Protein 3CG4 (pdb70)

B-factor: mean 23.16, std 12.3, range [7.65, 80.67]

Secondary structure (DSSP, 8-state):
---B--B-S-HHHHHHHHHHHHHTT-B---BSSHHHHHHHHHT---EEE-B-----HHHHHHHHHHTT--TTEEE--B-TTPPPP---GGGGB----BSS--HHHHHHHHHH--HHHH-

InterPro domains:
  IPR001789 Signal transduction response regulator, receiver domain [PF00072] (8-118)
  IPR001789 Signal transduction response regulator, receiver domain [PS50110] (7-123)
  IPR001789 Signal transduction response regulator, receiver domain [SM00448] (6-119)
  IPR011006 CheY-like superfamily [SSF52172] (6-126)
  IPR050595 Bacterial response regulator [PTHR44591] (1-120)

Sequence (119 aa):
HKGDVIVDDDAHVRIAVKTILSSSDAGFHIISADSGGQCIDLLKKGFSGVVLLDIPGDGWDTIRAILDNSLEQQGIAIVLTAKNNAPDAKIGLQEYVVDYIITKPFDDNEDLIEKTTTFFGFVRNQ

Nearest PDB structures (foldseek):
  3cg4-assembly1_A  TM=1.008E+00  e=4.807E-22  Methanospirillum hungatei JF-1
  5m7p-assembly1_B  TM=7.879E-01  e=2.185E-07  Brucella abortus str. 2308 A
  1nxt-assembly1_A-2  TM=7.615E-01  e=1.686E-07  Streptococcus pneumoniae TIGR4
  1nxs-assembly1_A-2  TM=7.458E-01  e=2.048E-07  Streptococcus pneumoniae TIGR4
  1nxp-assembly1_A  TM=7.745E-01  e=1.526E-06  Streptococcus pneumoniae TIGR4

Foldseek 3Di:
DLEEEEEALDPVVQVVLCVLVVVVPYHYDYHNHLVRVLVVLVVPGAAEYEAQAVVGRLVSLVVCVVVVRLPRYAYEEAEPPHDDRPPDSCVRHPYYHYPPDDSVVSSVVRSVVVVSVVD

Radius of gyration: 13.18 Å; Cα contacts (8 Å, |Δi|>4): 180; chains: 1; bounding box: 32×33×30 Å

CATH classification: 3.40.50.2300

Solvent-accessible surface area: 6770 Å² total

Organism: Methanospirillum hungatei JF-1 (strain ATCC 27890 / DSM 864 / NBRC 100397 / JF-1) (NCBI:txid323259)

Structure (mmCIF, N/CA/C/O backbone):
data_3CG4
#
_entry.id   3CG4
#
_cell.length_a   69.454
_cell.length_b   69.454
_cell.length_c   49.140
_cell.angle_alpha   90.00
_cell.angle_beta   90.00
_cell.angle_gamma   120.00
#
_symmetry.space_group_name_H-M   'P 65'
#
loop_
_entity.id
_entity.type
_entity.pdbx_description
1 polymer 'Response regulator receiver domain protein (CheY-like)'
2 n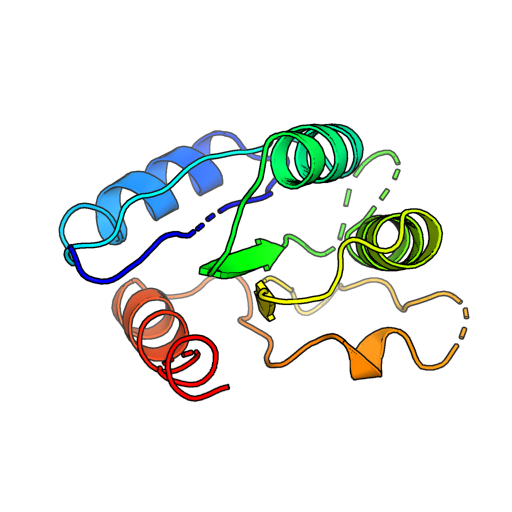on-polymer 'MAGNESIUM ION'
3 non-polymer GLYCEROL
4 water water
#
loop_
_atom_site.group_PDB
_atom_site.id
_atom_site.type_symbol
_atom_site.label_atom_id
_atom_site.label_alt_id
_atom_site.label_comp_id
_atom_site.label_asym_id
_atom_site.label_entity_id
_atom_site.label_seq_id
_atom_site.pdbx_PDB_ins_code
_atom_site.Cartn_x
_atom_site.Cartn_y
_atom_site.Cartn_z
_atom_site.occupancy
_atom_site.B_iso_or_equiv
_atom_site.auth_seq_id
_atom_site.auth_comp_id
_atom_site.auth_asym_id
_atom_site.auth_atom_id
_atom_site.pdbx_PDB_model_num
ATOM 1 N N . HIS A 1 6 ? 35.249 51.629 -0.359 1.00 36.41 4 HIS A N 1
ATOM 2 C CA . HIS A 1 6 ? 34.142 50.767 -0.871 1.00 34.67 4 HIS A CA 1
ATOM 3 C C . HIS A 1 6 ? 33.099 50.452 0.205 1.00 35.08 4 HIS A C 1
ATOM 4 O O . HIS A 1 6 ? 33.382 50.538 1.403 1.00 34.41 4 HIS A O 1
ATOM 11 N N . LYS A 1 7 ? 31.899 50.068 -0.235 1.00 32.29 5 LYS A N 1
ATOM 12 C CA . LYS A 1 7 ? 30.761 49.850 0.669 1.00 30.95 5 LYS A CA 1
ATOM 13 C C . LYS A 1 7 ? 30.781 48.528 1.444 1.00 28.47 5 LYS A C 1
ATOM 14 O O . LYS A 1 7 ? 29.878 48.273 2.237 1.00 30.49 5 LYS A O 1
ATOM 20 N N . GLY A 1 8 ? 31.816 47.710 1.236 1.00 23.55 6 GLY A N 1
ATOM 21 C CA . GLY A 1 8 ? 31.974 46.441 1.951 1.00 19.95 6 GLY A CA 1
ATOM 22 C C . GLY A 1 8 ? 32.097 45.226 1.051 1.00 20.39 6 GLY A C 1
ATOM 23 O O . GLY A 1 8 ? 31.844 45.318 -0.160 1.00 22.35 6 GLY A O 1
ATOM 24 N N . ASP A 1 9 ? 32.483 44.097 1.657 1.00 18.40 7 ASP A N 1
ATOM 25 C CA . ASP A 1 9 ? 32.721 42.832 0.954 1.00 18.14 7 ASP A CA 1
ATOM 26 C C . ASP A 1 9 ? 31.485 41.941 0.921 1.00 16.57 7 ASP A C 1
ATOM 27 O O . ASP A 1 9 ? 30.816 41.729 1.942 1.00 17.06 7 ASP A O 1
ATOM 32 N N . VAL A 1 10 ? 31.192 41.427 -0.271 1.00 14.19 8 VAL A N 1
ATOM 33 C CA . VAL A 1 10 ? 30.064 40.531 -0.512 1.00 16.37 8 VAL A CA 1
ATOM 34 C C . VAL A 1 10 ? 30.556 39.259 -1.190 1.00 16.96 8 VAL A C 1
ATOM 35 O O . VAL A 1 10 ? 31.465 39.296 -2.026 1.00 16.48 8 VAL A O 1
ATOM 47 N N . ILE A 1 12 ? 28.960 36.108 -3.399 1.00 9.65 10 ILE A N 1
ATOM 48 C CA . ILE A 1 12 ? 27.825 35.473 -4.059 1.00 9.72 10 ILE A CA 1
ATOM 49 C C . ILE A 1 12 ? 28.139 34.002 -4.279 1.00 12.97 10 ILE A C 1
ATOM 50 O O . ILE A 1 12 ? 29.117 33.655 -4.965 1.00 13.51 10 ILE A O 1
ATOM 55 N N . VAL A 1 13 ? 27.339 33.145 -3.650 1.00 9.08 11 VAL A N 1
ATOM 56 C CA . VAL A 1 13 ? 27.470 31.707 -3.747 1.00 10.30 11 VAL A CA 1
ATOM 57 C C . VAL A 1 13 ? 26.264 31.212 -4.503 1.00 12.09 11 VAL A C 1
ATOM 58 O O . VAL A 1 13 ? 25.160 31.199 -3.962 1.00 9.85 11 VAL A O 1
ATOM 62 N N . ASP A 1 14 ? 26.471 30.809 -5.754 1.00 10.18 12 ASP A N 1
ATOM 63 C CA . ASP A 1 14 ? 25.349 30.350 -6.559 1.00 10.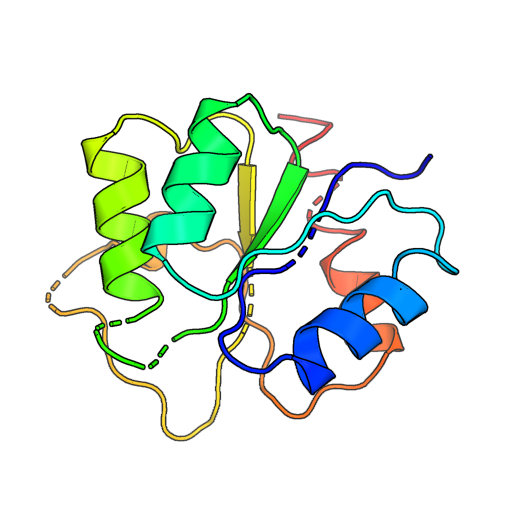15 12 ASP A CA 1
ATOM 64 C C . ASP A 1 14 ? 25.916 29.419 -7.611 1.00 10.22 12 ASP A C 1
ATOM 65 O O . ASP A 1 14 ? 26.952 29.742 -8.164 1.00 15.61 12 ASP A O 1
ATOM 70 N N . ASP A 1 15 ? 25.231 28.308 -7.871 1.00 12.62 13 ASP A N 1
ATOM 71 C CA . ASP A 1 15 ? 25.748 27.335 -8.862 1.00 10.85 13 ASP A CA 1
ATOM 72 C C . ASP A 1 15 ? 25.636 27.871 -10.297 1.00 18.23 13 ASP A C 1
ATOM 73 O O . ASP A 1 15 ? 26.300 27.375 -11.216 1.00 19.41 13 ASP A O 1
ATOM 78 N N . ASP A 1 16 ? 24.800 28.888 -10.481 1.00 14.36 14 ASP A N 1
ATOM 79 C CA . ASP A 1 16 ? 24.574 29.480 -11.815 1.00 16.35 14 ASP A CA 1
ATOM 80 C C . ASP A 1 16 ? 25.497 30.653 -12.145 1.00 12.78 14 ASP A C 1
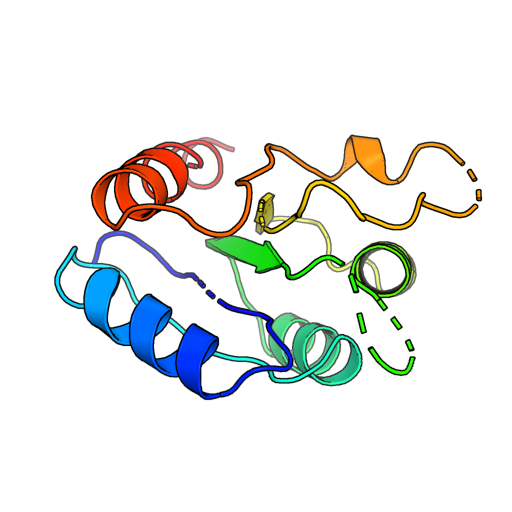ATOM 81 O O . ASP A 1 16 ? 25.430 31.734 -11.544 1.00 14.00 14 ASP A O 1
ATOM 86 N N . ALA A 1 17 ? 26.357 30.456 -13.143 1.00 15.94 15 ALA A N 1
ATOM 87 C CA . ALA A 1 17 ? 27.277 31.499 -13.571 1.00 14.78 15 ALA A CA 1
ATOM 88 C C . ALA A 1 17 ? 26.597 32.812 -13.945 1.00 14.23 15 ALA A C 1
ATOM 89 O O . ALA A 1 17 ? 27.115 33.875 -13.654 1.00 17.43 15 ALA A O 1
ATOM 91 N N . HIS A 1 18 ? 25.430 32.726 -14.586 1.00 18.59 16 HIS A N 1
ATOM 92 C CA . HIS A 1 18 ? 24.720 33.924 -15.003 1.00 19.68 16 HIS A CA 1
ATOM 93 C C . HIS A 1 18 ? 24.187 34.732 -13.816 1.00 14.14 16 HIS A C 1
ATOM 94 O O . HIS A 1 18 ? 24.148 35.952 -13.873 1.00 20.68 16 HIS A O 1
ATOM 101 N N . VAL A 1 19 ? 23.812 34.047 -12.739 1.00 16.70 17 VAL A N 1
ATOM 102 C CA . VAL A 1 19 ? 23.474 34.724 -11.488 1.00 15.23 17 VAL A CA 1
ATOM 103 C C . VAL A 1 19 ? 24.711 35.397 -10.884 1.00 14.23 17 VAL A C 1
ATOM 104 O O . VAL A 1 19 ? 24.665 36.560 -10.505 1.00 16.18 17 VAL A O 1
ATOM 108 N N . ARG A 1 20 ? 25.827 34.673 -10.798 1.00 13.43 18 ARG A N 1
ATOM 109 C CA . ARG A 1 20 ? 27.013 35.242 -10.174 1.00 15.06 18 ARG A CA 1
ATOM 110 C C . ARG A 1 20 ? 27.480 36.503 -10.894 1.00 11.31 18 ARG A C 1
ATOM 111 O O . ARG A 1 20 ? 27.798 37.509 -10.271 1.00 15.02 18 ARG A O 1
ATOM 119 N N . ILE A 1 21 ? 27.491 36.442 -12.231 1.00 16.88 19 ILE A N 1
ATOM 120 C CA . ILE A 1 21 ? 27.924 37.556 -13.059 1.00 16.69 19 ILE A CA 1
ATOM 121 C C . ILE A 1 21 ? 27.023 38.775 -12.845 1.00 13.75 19 ILE A C 1
ATOM 122 O O . ILE A 1 21 ? 27.515 39.880 -12.622 1.00 16.80 19 ILE A O 1
ATOM 127 N N . ALA A 1 22 ? 25.712 38.527 -12.877 1.00 16.74 20 ALA A N 1
ATOM 128 C CA . ALA A 1 22 ? 24.713 39.584 -12.725 1.00 16.47 20 ALA A CA 1
ATOM 129 C C . ALA A 1 22 ? 24.838 40.256 -11.353 1.00 16.20 20 ALA A C 1
ATOM 130 O O . ALA A 1 22 ? 24.868 41.485 -11.253 1.00 18.26 20 ALA A O 1
ATOM 132 N N . VAL A 1 23 ? 24.940 39.442 -10.306 1.00 16.57 21 VAL A N 1
ATOM 133 C CA . VAL A 1 23 ? 25.071 39.967 -8.941 1.00 15.56 21 VAL A CA 1
ATOM 134 C C . VAL A 1 23 ? 26.353 40.793 -8.788 1.00 18.57 21 VAL A C 1
ATOM 135 O O . VAL A 1 23 ? 26.341 41.887 -8.215 1.00 16.15 21 VAL A O 1
ATOM 139 N N . LYS A 1 24 ? 27.454 40.275 -9.331 1.00 15.83 22 LYS A N 1
ATOM 140 C CA . LYS A 1 24 ? 28.715 41.007 -9.338 1.00 17.33 22 LYS A CA 1
ATOM 141 C C . LYS A 1 24 ? 28.574 42.363 -10.015 1.00 19.32 22 LYS A C 1
ATOM 142 O O . LYS A 1 24 ? 28.971 43.373 -9.449 1.00 18.17 22 LYS A O 1
ATOM 148 N N . THR A 1 25 ? 27.980 42.381 -11.204 1.00 17.97 23 THR A N 1
ATOM 149 C CA . THR A 1 25 ? 27.770 43.614 -11.966 1.00 18.96 23 THR A CA 1
ATOM 150 C C . THR A 1 25 ? 26.977 44.647 -11.165 1.00 20.35 23 THR A C 1
ATOM 151 O O . THR A 1 25 ? 27.463 45.753 -10.928 1.00 22.22 23 THR A O 1
ATOM 155 N N . ILE A 1 26 ? 25.785 44.251 -10.713 1.00 18.23 24 ILE A N 1
ATOM 156 C CA . ILE A 1 26 ? 24.887 45.152 -9.977 1.00 21.54 24 ILE A CA 1
ATOM 157 C C . ILE A 1 26 ? 25.541 45.692 -8.698 1.00 20.61 24 ILE A C 1
ATOM 158 O O . ILE A 1 26 ? 25.526 46.908 -8.448 1.00 23.38 24 ILE A O 1
ATOM 163 N N . LEU A 1 27 ? 26.143 44.807 -7.903 1.00 15.50 25 LEU A N 1
ATOM 164 C CA . LEU A 1 27 ? 26.753 45.249 -6.652 1.00 16.77 25 LEU A CA 1
ATOM 165 C C . LEU A 1 27 ? 28.073 46.013 -6.775 1.00 19.40 25 LEU A C 1
ATOM 166 O O . LEU A 1 27 ? 28.393 46.817 -5.895 1.00 21.37 25 LEU A O 1
ATOM 171 N N A SER A 1 28 ? 28.825 45.776 -7.853 0.70 23.59 26 SER A N 1
ATOM 172 N N C SER A 1 28 ? 28.823 45.777 -7.857 0.30 21.66 26 SER A N 1
ATOM 173 C CA A SER A 1 28 ? 30.064 46.526 -8.083 0.35 22.81 26 SER A CA 1
ATOM 174 C CA B SER A 1 28 ? 32.988 45.579 -8.872 0.35 23.04 26 SER A CA 1
ATOM 175 C CA C SER A 1 28 ? 30.064 46.522 -8.123 0.30 21.56 26 SER A CA 1
ATOM 176 C C A SER A 1 28 ? 29.752 47.961 -8.473 0.70 23.36 26 SER A C 1
ATOM 177 C C C SER A 1 28 ? 29.757 47.961 -8.485 0.30 22.94 26 SER A C 1
ATOM 178 O O A SER A 1 28 ? 30.426 48.881 -8.013 0.70 28.37 26 SER A O 1
ATOM 179 O O C SER A 1 28 ? 30.447 48.879 -8.038 0.30 25.52 26 SER A O 1
ATOM 186 N N . ASP A 1 29 ? 28.715 48.139 -9.296 1.00 24.12 27 ASP A N 1
ATOM 187 C CA . ASP A 1 29 ? 28.201 49.462 -9.669 1.00 27.60 27 ASP A CA 1
ATOM 188 C C . ASP A 1 29 ? 27.669 50.218 -8.455 1.00 31.68 27 ASP A C 1
ATOM 189 O O . ASP A 1 29 ? 27.790 51.442 -8.374 1.00 33.16 27 ASP A O 1
ATOM 194 N N . ALA A 1 30 ? 27.113 49.471 -7.503 1.00 24.33 28 ALA A N 1
ATOM 195 C CA . ALA A 1 30 ? 26.595 50.040 -6.264 1.00 26.10 28 ALA A CA 1
ATOM 196 C C . ALA A 1 30 ? 27.681 50.370 -5.227 1.00 26.83 28 ALA A C 1
ATOM 197 O O . ALA A 1 30 ? 27.385 50.998 -4.218 1.00 29.77 28 ALA A O 1
ATOM 199 N N . GLY A 1 31 ? 28.923 49.937 -5.463 1.00 26.26 29 GLY A N 1
ATOM 200 C CA . GLY A 1 31 ? 30.051 50.273 -4.580 1.00 24.88 29 GLY A CA 1
ATOM 201 C C . GLY A 1 31 ? 30.696 49.176 -3.736 1.00 26.62 29 GLY A C 1
ATOM 202 O O . GLY A 1 31 ? 31.616 49.451 -2.966 1.00 29.49 29 GLY A O 1
ATOM 203 N N . PHE A 1 32 ? 30.235 47.936 -3.876 1.00 21.42 30 PHE A N 1
ATOM 204 C CA . PHE A 1 32 ? 30.748 46.827 -3.071 1.00 23.55 30 PHE A CA 1
ATOM 205 C C . PHE A 1 32 ? 31.905 46.105 -3.759 1.00 19.48 30 PHE A C 1
ATOM 206 O O . PHE A 1 32 ? 32.093 46.246 -4.963 1.00 26.19 30 PHE A O 1
ATOM 214 N N . HIS A 1 33 ? 32.674 45.341 -2.983 1.00 20.81 31 HIS A N 1
ATOM 215 C CA . HIS A 1 33 ? 33.626 44.371 -3.527 1.00 20.16 31 HIS A CA 1
ATOM 216 C C . HIS A 1 33 ? 33.008 42.992 -3.441 1.00 20.78 31 HIS A C 1
ATOM 217 O O . HIS A 1 33 ? 32.566 42.559 -2.373 1.00 19.24 31 HIS A O 1
ATOM 224 N N . ILE A 1 34 ? 32.991 42.287 -4.558 1.00 15.89 32 ILE A N 1
ATOM 225 C CA . ILE A 1 34 ? 32.279 41.012 -4.608 1.00 17.18 32 ILE A CA 1
ATOM 226 C C . ILE A 1 34 ? 33.222 39.908 -5.034 1.00 19.73 32 ILE A C 1
ATOM 227 O O . ILE A 1 34 ? 34.013 40.084 -5.969 1.00 21.09 32 ILE A O 1
ATOM 232 N N . ILE A 1 35 ? 33.160 38.799 -4.310 1.00 17.29 33 ILE A N 1
ATOM 233 C CA . ILE A 1 35 ? 33.823 37.576 -4.694 1.00 17.05 33 ILE A CA 1
ATOM 234 C C . ILE A 1 35 ? 32.758 36.496 -4.939 1.00 20.08 33 ILE A C 1
ATOM 235 O O . ILE A 1 35 ? 31.607 36.613 -4.479 1.00 17.40 33 ILE A O 1
ATOM 240 N N . SER A 1 36 ? 33.119 35.464 -5.683 1.00 15.52 34 SER A N 1
ATOM 241 C CA . SER A 1 36 ? 32.128 34.498 -6.130 1.00 11.49 34 SER A CA 1
ATOM 242 C C . SER A 1 36 ? 32.538 33.064 -5.898 1.00 18.56 34 SER A C 1
ATOM 243 O O . SER A 1 36 ? 33.732 32.723 -5.990 1.00 17.48 34 SER A O 1
ATOM 246 N N . ALA A 1 37 ? 31.539 32.235 -5.606 1.00 11.63 35 ALA A N 1
ATOM 247 C CA . ALA A 1 37 ? 31.718 30.809 -5.385 1.00 14.46 35 ALA A CA 1
ATOM 248 C C . ALA A 1 37 ? 30.626 30.022 -6.103 1.00 15.96 35 ALA A C 1
ATOM 249 O O . ALA A 1 37 ? 29.462 30.424 -6.087 1.00 15.11 35 ALA A O 1
ATOM 251 N N . ASP A 1 38 ? 30.991 28.914 -6.751 1.00 10.75 36 ASP A N 1
ATOM 252 C CA . ASP A 1 38 ? 30.049 28.152 -7.546 1.00 12.57 36 ASP A CA 1
ATOM 253 C C . ASP A 1 38 ? 29.398 26.982 -6.832 1.00 12.28 36 ASP A C 1
ATOM 254 O O . ASP A 1 38 ? 28.643 26.213 -7.438 1.00 14.16 36 ASP A O 1
ATOM 259 N N . SER A 1 39 ? 29.678 26.842 -5.530 1.00 12.61 37 SER A N 1
ATOM 260 C CA . SER A 1 39 ? 29.232 25.702 -4.770 1.00 11.53 37 SER A CA 1
ATOM 261 C C . SER A 1 39 ? 29.455 25.949 -3.289 1.00 10.31 37 SER A C 1
ATOM 262 O O . SER A 1 39 ? 30.161 26.884 -2.914 1.00 13.28 37 SER A O 1
ATOM 265 N N . GLY A 1 40 ? 28.864 25.074 -2.477 1.00 13.32 38 GLY A N 1
ATOM 266 C CA . GLY A 1 40 ? 29.001 25.159 -1.034 1.00 15.24 38 GLY A CA 1
ATOM 267 C C . GLY A 1 40 ? 30.442 24.894 -0.650 1.00 18.41 38 GLY A C 1
ATOM 268 O O . GLY A 1 40 ? 30.995 25.584 0.208 1.00 17.67 38 GLY A O 1
ATOM 269 N N . GLY A 1 41 ? 31.053 23.928 -1.337 1.00 17.73 39 GLY A N 1
ATOM 270 C CA . GLY A 1 41 ? 32.462 23.595 -1.123 1.00 18.80 39 GLY A CA 1
ATOM 271 C C . GLY A 1 41 ? 33.338 24.804 -1.379 1.00 17.04 39 GLY A C 1
ATOM 272 O O . GLY A 1 41 ? 34.230 25.123 -0.579 1.00 19.68 39 GLY A O 1
ATOM 273 N N . GLN A 1 42 ? 33.078 25.510 -2.484 1.00 16.17 40 GLN A N 1
ATOM 274 C CA . GLN A 1 42 ? 33.839 26.712 -2.779 1.00 15.49 40 GLN A CA 1
ATOM 275 C C . GLN A 1 42 ? 33.591 27.860 -1.790 1.00 16.45 40 GLN A C 1
ATOM 276 O O . GLN A 1 42 ? 34.499 28.609 -1.466 1.00 15.62 40 GLN A O 1
ATOM 282 N N . CYS A 1 43 ? 32.364 27.982 -1.282 1.00 12.83 41 CYS A N 1
ATOM 283 C CA . CYS A 1 43 ? 32.073 28.952 -0.244 1.00 14.35 41 CYS A CA 1
ATOM 284 C C . CYS A 1 43 ? 32.985 28.720 0.979 1.00 12.53 41 CYS A C 1
ATOM 285 O O . CYS A 1 43 ? 33.581 29.655 1.481 1.00 14.78 41 C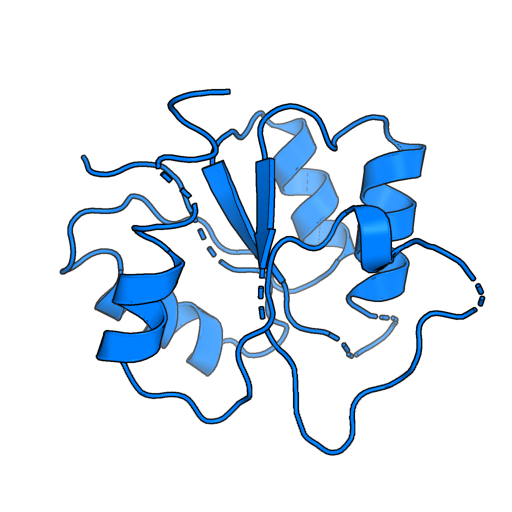YS A O 1
ATOM 288 N N . ILE A 1 44 ? 33.081 27.465 1.411 1.00 14.14 42 ILE A N 1
ATOM 289 C CA . ILE A 1 44 ? 33.916 27.096 2.580 1.00 14.74 42 ILE A CA 1
ATOM 290 C C . ILE A 1 44 ? 35.377 27.468 2.277 1.00 15.10 42 ILE A C 1
ATOM 291 O O . ILE A 1 44 ? 36.020 28.176 3.072 1.00 17.92 42 ILE A O 1
ATOM 296 N N . ASP A 1 45 ? 35.849 27.073 1.092 1.00 17.86 43 ASP A N 1
ATOM 297 C CA . ASP A 1 45 ? 37.199 27.440 0.627 1.00 19.27 43 ASP A CA 1
ATOM 298 C C . ASP A 1 45 ? 37.447 28.943 0.717 1.00 17.72 43 ASP A C 1
ATOM 299 O O . ASP A 1 45 ? 38.489 29.387 1.185 1.00 20.81 43 ASP A O 1
ATOM 304 N N . LEU A 1 46 ? 36.477 29.740 0.266 1.00 14.95 44 LEU A N 1
ATOM 305 C CA . LEU A 1 46 ? 36.625 31.159 0.317 1.00 12.14 44 LEU A CA 1
ATOM 306 C C . LEU A 1 46 ? 36.610 31.761 1.709 1.00 16.60 44 LEU A C 1
ATOM 307 O O . LEU A 1 46 ? 37.354 32.698 1.987 1.00 20.17 44 LEU A O 1
ATOM 312 N N . LEU A 1 47 ? 35.768 31.235 2.597 1.00 15.68 45 LEU A N 1
ATOM 313 C CA . LEU A 1 47 ? 35.711 31.766 3.947 1.00 14.93 45 LEU A CA 1
ATOM 314 C C . LEU A 1 47 ? 37.024 31.463 4.697 1.00 14.82 45 LEU A C 1
ATOM 315 O O . LEU A 1 47 ? 37.455 32.259 5.524 1.00 19.13 45 LEU A O 1
ATOM 320 N N . LYS A 1 48 ? 37.654 30.344 4.351 1.00 17.15 46 LYS A N 1
ATOM 321 C CA . LYS A 1 48 ? 38.955 29.955 4.948 1.00 18.54 46 LYS A CA 1
ATOM 322 C C . LYS A 1 48 ? 40.091 30.907 4.591 1.00 27.03 46 LYS A C 1
ATOM 323 O O . LYS A 1 48 ? 41.066 31.039 5.344 1.00 25.35 46 LYS A O 1
ATOM 329 N N . LYS A 1 49 ? 39.986 31.571 3.443 1.00 20.43 47 LYS A N 1
ATOM 330 C CA . LYS A 1 49 ? 41.011 32.544 3.077 1.00 20.23 47 LYS A CA 1
ATOM 331 C C . LYS A 1 49 ? 40.883 33.822 3.887 1.00 22.39 47 LYS A C 1
ATOM 332 O O . LYS A 1 49 ? 41.795 34.642 3.882 1.00 26.79 47 LYS A O 1
ATOM 338 N N . GLY A 1 50 ? 39.752 33.988 4.585 1.00 19.69 48 GLY A N 1
ATOM 339 C CA . GLY A 1 50 ? 39.475 35.214 5.321 1.00 20.46 48 GLY A CA 1
ATOM 340 C C . GLY A 1 50 ? 38.477 36.082 4.581 1.00 25.99 48 GLY A C 1
ATOM 341 O O . GLY A 1 50 ? 38.759 36.577 3.487 1.00 24.92 48 GLY A O 1
ATOM 342 N N . PHE A 1 51 ? 37.301 36.257 5.180 1.00 19.69 49 PHE A N 1
ATOM 343 C CA . PHE A 1 51 ? 36.244 37.071 4.592 1.00 19.51 49 PHE A CA 1
ATOM 344 C C . PHE A 1 51 ? 35.362 37.609 5.705 1.00 14.95 49 PHE A C 1
ATOM 345 O O . PHE A 1 51 ? 35.002 36.871 6.610 1.00 18.57 49 PHE A O 1
ATOM 353 N N . SER A 1 52 ? 35.016 38.884 5.620 1.00 16.19 50 SER A N 1
ATOM 354 C CA . SER A 1 52 ? 33.998 39.443 6.503 1.00 18.10 50 SER A CA 1
ATOM 355 C C . SER A 1 52 ? 33.050 40.311 5.684 1.00 19.45 50 SER A C 1
ATOM 356 O O . SER A 1 52 ? 33.487 41.147 4.905 1.00 15.84 50 SER A O 1
ATOM 359 N N . GLY A 1 53 ? 31.744 40.116 5.859 1.00 15.35 51 GLY A N 1
ATOM 360 C CA . GLY A 1 53 ? 30.775 40.845 5.058 1.00 14.30 51 GLY A CA 1
ATOM 361 C C . GLY A 1 53 ? 29.508 40.029 4.852 1.00 10.82 51 GLY A C 1
ATOM 362 O O . GLY A 1 53 ? 29.199 39.147 5.646 1.00 14.78 51 GLY A O 1
ATOM 363 N N . VAL A 1 54 ? 28.813 40.326 3.762 1.00 14.44 52 VAL A N 1
ATOM 364 C CA . VAL A 1 54 ? 27.525 39.704 3.472 1.00 12.04 52 VAL A CA 1
ATOM 365 C C . VAL A 1 54 ? 27.741 38.490 2.558 1.00 12.33 52 VAL A C 1
ATOM 366 O O . VAL A 1 54 ? 28.424 38.605 1.539 1.00 14.81 52 VAL A O 1
ATOM 370 N N . VAL A 1 55 ? 27.176 37.344 2.926 1.00 11.14 53 VAL A N 1
ATOM 371 C CA . VAL A 1 55 ? 27.222 36.149 2.086 1.00 9.59 53 VAL A CA 1
ATOM 372 C C . VAL A 1 55 ? 25.820 35.938 1.498 1.00 10.96 53 VAL A C 1
ATOM 373 O O . VAL A 1 55 ? 24.849 35.715 2.240 1.00 12.09 53 VAL A O 1
ATOM 377 N N . LEU A 1 56 ? 25.716 36.070 0.179 1.00 7.65 54 LEU A N 1
ATOM 378 C CA . LEU A 1 56 ? 24.466 35.797 -0.543 1.00 7.66 54 LEU A CA 1
ATOM 379 C C . LEU A 1 56 ? 24.522 34.346 -0.968 1.00 11.24 54 LEU A C 1
ATOM 380 O O . LEU A 1 56 ? 25.297 33.967 -1.850 1.00 12.22 54 LEU A O 1
ATOM 385 N N . LEU A 1 57 ? 23.708 33.532 -0.318 1.00 10.07 55 LEU A N 1
ATOM 386 C CA . LEU A 1 57 ? 23.806 32.076 -0.408 1.00 11.51 55 LEU A CA 1
ATOM 387 C C . LEU A 1 57 ? 22.592 31.420 -1.089 1.00 10.16 55 LEU A C 1
ATOM 388 O O . LEU A 1 57 ? 21.495 31.370 -0.541 1.00 11.67 55 LEU A O 1
ATOM 393 N N . ASP A 1 58 ? 22.822 30.885 -2.284 1.00 11.03 56 ASP A N 1
ATOM 394 C CA . ASP A 1 58 ? 21.782 30.153 -3.015 1.00 10.46 56 ASP A CA 1
ATOM 395 C C . ASP A 1 58 ? 21.319 28.901 -2.232 1.00 12.38 56 ASP A C 1
ATOM 396 O O . ASP A 1 58 ? 22.137 28.057 -1.836 1.00 11.90 56 ASP A O 1
ATOM 401 N N . ILE A 1 59 ? 20.008 28.769 -1.973 1.00 9.18 57 ILE A N 1
ATOM 402 C CA . ILE A 1 59 ? 19.518 27.589 -1.271 1.00 12.64 57 ILE A CA 1
ATOM 403 C C . ILE A 1 59 ? 19.586 26.323 -2.106 1.00 15.37 57 ILE A C 1
ATOM 404 O O . ILE A 1 59 ? 19.975 25.278 -1.601 1.00 17.93 57 ILE A O 1
ATOM 430 N N . PRO A 1 62 ? 23.221 21.936 -6.456 1.00 18.16 60 PRO A N 1
ATOM 431 C CA . PRO A 1 62 ? 23.337 20.476 -6.480 1.00 16.35 60 PRO A CA 1
ATOM 432 C C . PRO A 1 62 ? 24.428 19.939 -5.564 1.00 15.03 60 PRO A C 1
ATOM 433 O O . PRO A 1 62 ? 25.473 20.565 -5.410 1.00 17.84 60 PRO A O 1
ATOM 437 N N . GLY A 1 63 ? 24.175 18.771 -4.993 1.00 21.58 61 GLY A N 1
ATOM 438 C CA . GLY A 1 63 ? 25.117 18.151 -4.085 1.00 18.93 61 GLY A CA 1
ATOM 439 C C . GLY A 1 63 ? 24.939 18.741 -2.711 1.00 19.59 61 GLY A C 1
ATOM 440 O O . GLY A 1 63 ? 24.133 18.252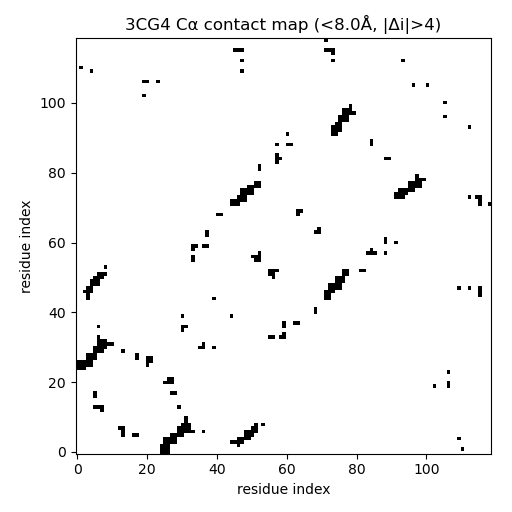 -1.924 1.00 29.35 61 GLY A O 1
ATOM 449 N N . ASP A 1 65 ? 23.509 21.712 -0.761 1.00 13.50 63 ASP A N 1
ATOM 450 C CA . ASP A 1 65 ? 22.612 22.856 -0.927 1.00 13.30 63 ASP A CA 1
ATOM 451 C C . ASP A 1 65 ? 22.983 23.958 0.078 1.00 14.45 63 ASP A C 1
ATOM 452 O O . ASP A 1 65 ? 23.957 23.814 0.819 1.00 12.01 63 ASP A O 1
ATOM 457 N N . GLY A 1 66 ? 22.234 25.062 0.094 1.00 13.29 64 GLY A N 1
ATOM 458 C CA . GLY A 1 66 ? 22.504 26.162 1.036 1.00 12.84 64 GLY A CA 1
ATOM 459 C C . GLY A 1 66 ? 22.502 25.753 2.507 1.00 12.20 64 GLY A C 1
ATOM 460 O O . GLY A 1 66 ? 23.275 26.290 3.316 1.00 14.14 64 GLY A O 1
ATOM 461 N N . TRP A 1 67 ? 21.627 24.815 2.860 1.00 10.64 65 TRP A N 1
ATOM 462 C CA . TRP A 1 67 ? 21.544 24.363 4.248 1.00 12.47 65 TRP A CA 1
ATOM 463 C C . TRP A 1 67 ? 22.784 23.545 4.623 1.00 11.49 65 TRP A C 1
ATOM 464 O O . TRP A 1 67 ? 23.376 23.777 5.691 1.00 13.40 65 TRP A O 1
ATOM 475 N N . ASP A 1 68 ? 23.167 22.614 3.732 1.00 13.32 66 ASP A N 1
ATOM 476 C CA . ASP A 1 68 ? 24.400 21.826 3.908 1.00 14.00 66 ASP A CA 1
ATOM 477 C C . ASP A 1 68 ? 25.582 22.778 4.079 1.00 12.80 66 ASP A C 1
ATOM 478 O O . ASP A 1 68 ? 26.498 22.525 4.879 1.00 16.10 66 ASP A O 1
ATOM 483 N N . THR A 1 69 ? 25.573 23.867 3.303 1.00 10.51 67 THR A N 1
ATOM 484 C CA . THR A 1 69 ? 26.614 24.876 3.371 1.00 11.91 67 THR A CA 1
ATOM 485 C C . THR A 1 69 ? 26.655 25.595 4.726 1.00 13.93 67 THR A C 1
ATOM 486 O O . THR A 1 69 ? 27.731 25.760 5.316 1.00 13.01 67 THR A O 1
ATOM 490 N N . ILE A 1 70 ? 25.497 26.020 5.241 1.00 10.08 68 ILE A N 1
ATOM 491 C CA . ILE A 1 70 ? 25.480 26.608 6.571 1.00 10.10 68 ILE A CA 1
ATOM 492 C C . ILE A 1 70 ? 26.004 25.634 7.628 1.00 9.56 68 ILE A C 1
ATOM 493 O O . ILE A 1 70 ? 26.759 26.058 8.515 1.00 12.43 68 ILE A O 1
ATOM 498 N N . ARG A 1 71 ? 25.604 24.359 7.534 1.00 12.04 69 ARG A N 1
ATOM 499 C CA . ARG A 1 71 ? 26.075 23.325 8.474 1.00 13.06 69 ARG A CA 1
ATOM 500 C C . ARG A 1 71 ? 27.591 23.243 8.387 1.00 14.05 69 ARG A C 1
ATOM 501 O O . ARG A 1 71 ? 28.263 23.191 9.409 1.00 14.69 69 ARG A O 1
ATOM 509 N N . ALA A 1 72 ? 28.113 23.266 7.165 1.00 11.96 70 ALA A N 1
ATOM 510 C CA . ALA A 1 72 ? 29.576 23.249 6.975 1.00 12.74 70 ALA A CA 1
ATOM 511 C C . ALA A 1 72 ? 30.274 24.485 7.534 1.00 12.94 70 ALA A C 1
ATOM 512 O O . ALA A 1 72 ? 31.377 24.389 8.091 1.00 18.64 70 ALA A O 1
ATOM 514 N N . ILE A 1 73 ? 29.654 25.649 7.377 1.00 10.81 71 ILE A N 1
ATOM 515 C CA . ILE A 1 73 ? 30.191 26.887 7.931 1.00 8.96 71 ILE A CA 1
ATOM 516 C C . ILE A 1 73 ? 30.312 26.737 9.443 1.00 14.35 71 ILE A C 1
ATOM 517 O O . ILE A 1 73 ? 31.362 27.001 10.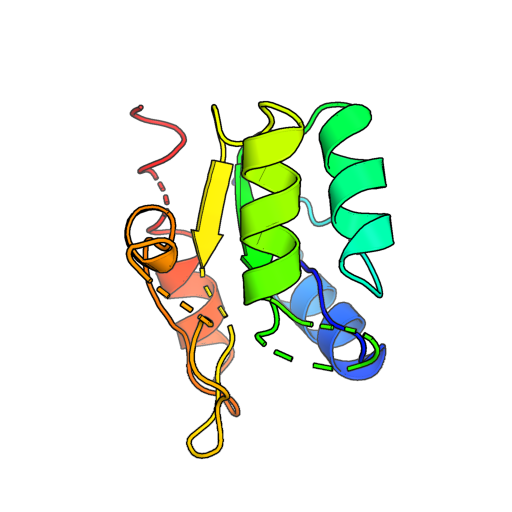013 1.00 15.92 71 ILE A O 1
ATOM 522 N N . LEU A 1 74 ? 29.246 26.250 10.084 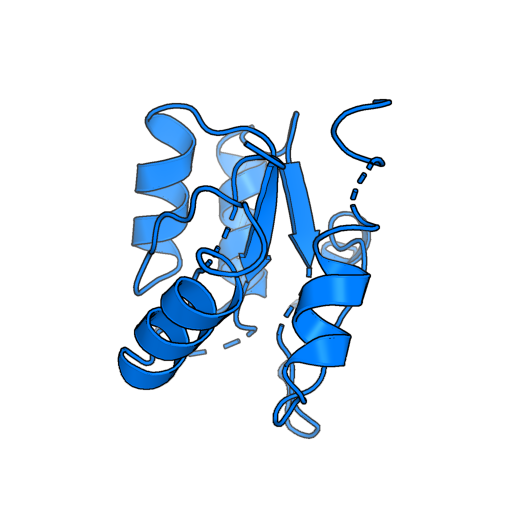1.00 12.17 72 LEU A N 1
ATOM 523 C CA . LEU A 1 74 ? 29.284 25.997 11.531 1.00 14.13 72 LEU A CA 1
ATOM 524 C C . LEU A 1 74 ? 30.304 24.937 11.970 1.00 13.35 72 LEU A C 1
ATOM 525 O O . LEU A 1 74 ? 31.026 25.154 12.951 1.00 18.27 72 LEU A O 1
ATOM 530 N N . ASP A 1 75 ? 30.357 23.823 11.243 1.00 18.24 73 ASP A N 1
ATOM 531 C CA . ASP A 1 75 ? 31.316 22.738 11.507 1.00 15.92 73 ASP A CA 1
ATOM 532 C C . ASP A 1 75 ? 32.763 23.219 11.466 1.00 20.23 73 ASP A C 1
ATOM 533 O O . ASP A 1 75 ? 33.616 22.706 12.207 1.00 23.08 73 ASP A O 1
ATOM 538 N N . ASN A 1 76 ? 33.035 24.185 10.593 1.00 15.88 74 ASN A N 1
ATOM 539 C CA . ASN A 1 76 ? 34.368 24.721 10.440 1.00 22.21 74 ASN A CA 1
ATOM 540 C C . ASN A 1 76 ? 34.619 25.972 11.281 1.00 18.40 74 ASN A C 1
ATOM 541 O O . ASN A 1 76 ? 35.682 26.580 11.175 1.00 16.96 74 ASN A O 1
ATOM 546 N N . SER A 1 77 ? 33.644 26.352 12.112 1.00 17.47 75 SER A N 1
ATOM 547 C CA . SER A 1 77 ? 33.723 27.559 12.967 1.00 15.87 75 SER A 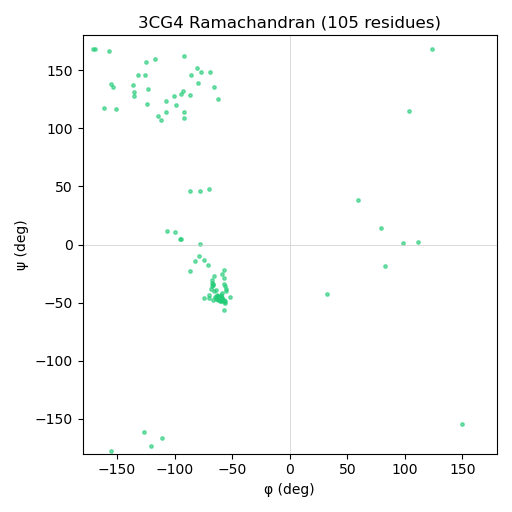CA 1
ATOM 548 C C . SER A 1 77 ? 33.912 28.862 12.178 1.00 18.08 75 SER A C 1
ATOM 549 O O . SER A 1 77 ? 34.649 29.757 12.601 1.00 17.31 75 SER A O 1
ATOM 552 N N . LEU A 1 78 ? 33.243 28.973 11.025 1.00 13.68 76 LEU A N 1
ATOM 553 C CA . LEU A 1 78 ? 33.490 30.097 10.119 1.00 15.28 76 LEU A CA 1
ATOM 554 C C . LEU A 1 78 ? 32.373 31.143 10.107 1.00 18.39 76 LEU A C 1
ATOM 555 O O . LEU A 1 78 ? 32.379 32.037 9.264 1.00 18.08 76 LEU A O 1
ATOM 560 N N . GLU A 1 79 ? 31.444 31.060 11.054 1.00 17.78 77 GLU A N 1
ATOM 561 C CA . GLU A 1 79 ? 30.271 31.948 11.027 1.00 17.71 77 GLU A CA 1
ATOM 562 C C . GLU A 1 79 ? 30.456 33.364 11.598 1.00 15.66 77 GLU A C 1
ATOM 563 O O . GLU A 1 79 ? 29.601 34.234 11.383 1.00 18.80 77 GLU A O 1
ATOM 569 N N . GLN A 1 80 ? 31.552 33.604 12.328 1.00 18.43 78 GLN A N 1
ATOM 570 C CA A GLN A 1 80 ? 31.820 34.924 12.910 0.50 21.22 78 GLN A CA 1
ATOM 571 C CA B GLN A 1 80 ? 31.799 34.923 12.905 0.50 19.31 78 GLN A CA 1
ATOM 572 C C . GLN A 1 80 ? 32.164 35.927 11.819 1.00 22.52 78 GLN A C 1
ATOM 573 O O . GLN A 1 80 ? 32.947 35.620 10.917 1.00 22.28 78 GLN A O 1
ATOM 584 N N . GLY A 1 81 ? 31.566 37.114 11.906 1.00 18.68 79 GLY A N 1
ATOM 585 C CA . GLY A 1 81 ? 31.862 38.208 10.987 1.00 17.26 79 GLY A CA 1
ATOM 586 C C . GLY A 1 81 ? 31.211 38.156 9.617 1.00 18.31 79 GLY A C 1
ATOM 587 O O . GLY A 1 81 ? 31.596 38.898 8.715 1.00 18.11 79 GLY A O 1
ATOM 588 N N . ILE A 1 82 ? 30.212 37.288 9.456 1.00 13.74 80 ILE A N 1
ATOM 589 C CA . ILE A 1 82 ? 29.415 37.277 8.226 1.00 13.95 80 ILE A CA 1
ATOM 590 C C . ILE A 1 82 ? 27.933 37.417 8.543 1.00 13.68 80 ILE A C 1
ATOM 591 O O . ILE A 1 82 ? 27.512 37.147 9.675 1.00 17.43 80 ILE A O 1
ATOM 596 N N . ALA A 1 83 ? 27.178 37.882 7.555 1.00 12.01 81 ALA A N 1
ATOM 597 C CA . ALA A 1 83 ? 25.711 37.893 7.614 1.00 10.21 81 ALA A CA 1
ATOM 598 C C . ALA A 1 83 ? 25.251 37.129 6.381 1.00 12.37 81 ALA A C 1
ATOM 599 O O . ALA A 1 83 ? 25.562 37.531 5.244 1.00 13.50 81 ALA A O 1
ATOM 601 N N . ILE A 1 84 ? 24.497 36.056 6.606 1.00 10.93 82 ILE A N 1
ATOM 602 C CA . ILE A 1 84 ? 24.065 35.165 5.525 1.00 9.06 82 ILE A CA 1
ATOM 603 C C . ILE A 1 84 ? 22.638 35.516 5.120 1.00 11.98 82 ILE A C 1
ATOM 604 O O . ILE A 1 84 ? 21.722 35.426 5.941 1.00 11.23 82 ILE A O 1
ATOM 609 N N . VAL A 1 85 ? 22.489 35.887 3.849 1.00 9.63 83 VAL A N 1
ATOM 610 C CA . VAL A 1 85 ? 21.200 36.164 3.222 1.00 9.17 83 VAL A CA 1
ATOM 611 C C . VAL A 1 85 ? 20.961 35.027 2.216 1.00 11.76 83 VAL A C 1
ATOM 612 O O . VAL A 1 85 ? 21.740 34.864 1.289 1.00 11.41 83 VAL A O 1
ATOM 624 N N . LEU A 1 87 ? 19.256 33.065 -0.850 1.00 8.83 85 LEU A N 1
ATOM 625 C CA . LEU A 1 87 ? 18.523 33.279 -2.088 1.00 8.05 85 LEU A CA 1
ATOM 626 C C . LEU A 1 87 ? 17.650 32.061 -2.272 1.00 11.10 85 LEU A C 1
ATOM 627 O O . LEU A 1 87 ? 18.138 30.934 -2.418 1.00 14.84 85 LEU A O 1
ATOM 632 N N . THR A 1 88 ? 16.350 32.285 -2.246 1.00 12.57 86 THR A N 1
ATOM 633 C CA . THR A 1 88 ? 15.400 31.186 -2.213 1.00 12.42 86 THR A CA 1
ATOM 634 C C . THR A 1 88 ? 14.457 31.228 -3.427 1.00 13.89 86 THR A C 1
ATOM 635 O O . THR A 1 88 ? 14.663 32.019 -4.349 1.00 14.21 86 THR A O 1
ATOM 639 N N . ALA A 1 89 ? 13.464 30.337 -3.416 1.00 15.46 87 ALA A N 1
ATOM 640 C CA . ALA A 1 89 ? 12.415 30.280 -4.450 1.00 19.44 87 ALA A CA 1
ATOM 641 C C . ALA A 1 89 ? 11.213 29.590 -3.814 1.00 22.97 87 ALA A C 1
ATOM 642 O O . ALA A 1 89 ? 11.342 28.982 -2.755 1.00 22.50 87 ALA A O 1
ATOM 644 N N . LYS A 1 90 ? 10.044 29.666 -4.450 1.00 31.93 88 LYS A N 1
ATOM 645 C CA . LYS A 1 90 ? 8.827 29.067 -3.871 1.00 38.41 88 LYS A CA 1
ATOM 646 C C . LYS A 1 90 ? 8.972 27.561 -3.585 1.00 38.66 88 LYS A C 1
ATOM 647 O O . LYS A 1 90 ? 8.412 27.047 -2.606 1.00 41.44 88 LYS A O 1
ATOM 653 N N A ASN A 1 91 ? 9.816 26.920 -4.396 0.50 39.19 89 ASN A N 1
ATOM 654 N N B ASN A 1 91 ? 9.683 26.845 -4.453 0.50 39.41 89 ASN A N 1
ATOM 655 C CA A ASN A 1 91 ? 10.066 25.478 -4.414 0.50 41.57 89 ASN A CA 1
ATOM 656 C CA B ASN A 1 91 ? 9.923 25.420 -4.227 0.50 41.81 89 ASN A CA 1
ATOM 657 C C A ASN A 1 91 ? 11.068 24.952 -3.367 0.50 42.69 89 ASN A C 1
ATOM 658 C C B ASN A 1 91 ? 11.303 25.161 -3.622 0.50 43.22 89 ASN A C 1
ATOM 659 O O A ASN A 1 91 ? 11.352 23.748 -3.341 0.50 40.74 89 ASN A O 1
ATOM 660 O O B ASN A 1 91 ? 12.097 24.374 -4.149 0.50 44.31 89 ASN A O 1
ATOM 669 N N . ALA A 1 92 ? 11.574 25.841 -2.509 1.00 40.30 90 ALA A N 1
ATOM 670 C CA . ALA A 1 92 ? 12.813 25.618 -1.732 1.00 40.01 90 ALA A CA 1
ATOM 671 C C . ALA A 1 92 ? 12.796 24.430 -0.780 1.00 39.19 90 ALA A C 1
ATOM 672 O O . ALA A 1 92 ? 11.796 24.209 -0.090 1.00 44.66 90 ALA A O 1
ATOM 674 N N . PRO A 1 93 ? 13.909 23.666 -0.737 1.00 39.23 91 PRO A N 1
ATOM 675 C CA . PRO A 1 93 ? 14.061 22.550 0.192 1.00 39.34 91 PRO A CA 1
ATOM 676 C C . PRO A 1 93 ? 14.195 23.033 1.629 1.00 42.32 91 PRO A C 1
ATOM 677 O O . PRO A 1 93 ? 14.719 24.126 1.887 1.00 40.69 91 PRO A O 1
ATOM 681 N N . ASP A 1 94 ? 13.698 22.221 2.550 1.00 45.54 92 ASP A N 1
ATOM 682 C CA . ASP A 1 94 ? 13.811 22.513 3.963 1.00 47.19 92 ASP A CA 1
ATOM 683 C C . ASP A 1 94 ? 15.192 22.109 4.446 1.00 40.52 92 ASP A C 1
ATOM 684 O O . ASP A 1 94 ? 15.821 21.209 3.882 1.00 42.82 92 ASP A O 1
ATOM 689 N N . ALA A 1 95 ? 15.664 22.794 5.479 1.00 35.97 93 ALA A N 1
ATOM 690 C CA . ALA A 1 95 ? 16.810 22.324 6.238 1.00 35.55 93 ALA A CA 1
ATOM 691 C C . ALA A 1 95 ? 16.406 21.033 6.935 1.00 36.60 93 ALA A C 1
ATOM 692 O O . ALA A 1 95 ? 15.304 20.948 7.489 1.00 35.40 93 ALA A O 1
ATOM 694 N N . LYS A 1 96 ? 17.277 20.029 6.896 1.00 33.19 94 LYS A N 1
ATOM 695 C CA . LYS A 1 96 ? 17.000 18.765 7.592 1.00 37.49 94 LYS A CA 1
ATOM 696 C C . LYS A 1 96 ? 17.448 18.792 9.061 1.00 34.08 94 LYS A C 1
ATOM 697 O O . LYS A 1 96 ? 16.993 17.986 9.879 1.00 38.09 94 LYS A O 1
ATOM 711 N N . ILE A 1 98 ? 17.363 21.035 12.433 1.00 15.74 96 ILE A N 1
ATOM 712 C CA . ILE A 1 98 ? 16.499 22.101 12.972 1.00 15.01 96 ILE A CA 1
ATOM 713 C C . ILE A 1 98 ? 17.287 23.264 13.566 1.00 14.76 96 ILE A C 1
ATOM 714 O O . ILE A 1 98 ? 18.164 23.063 14.402 1.00 15.28 96 ILE A O 1
ATOM 719 N N . GLY A 1 99 ? 16.977 24.487 13.141 1.00 11.75 97 GLY A N 1
ATOM 720 C CA . GLY A 1 99 ? 17.613 25.644 13.724 1.00 12.21 97 GLY A CA 1
ATOM 721 C C . GLY A 1 99 ? 18.785 26.217 12.951 1.00 13.60 97 GLY A C 1
ATOM 722 O O . GLY A 1 99 ? 19.388 27.192 13.397 1.00 14.39 97 GLY A O 1
ATOM 723 N N . LEU A 1 100 ? 19.111 25.639 11.794 1.00 15.13 98 LEU A N 1
ATOM 724 C CA . LEU A 1 100 ? 20.082 26.303 10.900 1.00 12.48 98 LEU A CA 1
ATOM 725 C C . LEU A 1 100 ? 19.629 27.700 10.485 1.00 14.03 98 LEU A C 1
ATOM 726 O O . LEU A 1 100 ? 20.463 28.554 10.190 1.00 16.75 98 LEU A O 1
ATOM 731 N N . GLN A 1 101 ? 18.305 27.927 10.504 1.00 12.21 99 GLN A N 1
ATOM 732 C CA . GLN A 1 101 ? 17.677 29.203 10.224 1.00 14.95 99 GLN A CA 1
ATOM 733 C C . GLN A 1 101 ? 18.170 30.329 11.146 1.00 12.78 99 GLN A C 1
ATOM 734 O O . GLN A 1 101 ? 18.078 31.505 10.790 1.00 15.29 99 GLN A O 1
ATOM 740 N N . GLU A 1 102 ? 18.714 29.946 12.313 1.00 11.93 100 GLU A N 1
ATOM 741 C CA . GLU A 1 102 ? 19.267 30.864 13.300 1.00 16.44 100 GLU A CA 1
ATOM 742 C C . GLU A 1 102 ? 20.368 31.729 12.705 1.00 13.65 100 GLU A C 1
ATOM 743 O O . GLU A 1 102 ? 20.575 32.875 13.116 1.00 15.35 100 GLU A O 1
ATOM 749 N N . TYR A 1 103 ? 21.039 31.162 11.709 1.00 13.81 101 TYR A N 1
ATOM 750 C CA . TYR A 1 103 ? 22.182 31.805 11.104 1.00 13.47 101 TYR A CA 1
ATOM 751 C C . TYR A 1 103 ? 21.860 32.500 9.792 1.00 16.58 101 TYR A C 1
ATOM 752 O O . TYR A 1 103 ? 22.772 32.952 9.091 1.00 17.42 101 TYR A O 1
ATOM 761 N N . VAL A 1 104 ? 20.566 32.618 9.479 1.00 12.02 102 VAL A N 1
ATOM 762 C CA . VAL A 1 104 ? 20.133 33.330 8.277 1.00 9.48 102 VAL A CA 1
ATOM 763 C C . VAL A 1 104 ? 19.504 34.640 8.674 1.00 12.80 102 VAL A C 1
ATOM 764 O O . VAL A 1 104 ? 18.555 34.634 9.457 1.00 15.63 102 VAL A O 1
ATOM 768 N N . VAL A 1 105 ? 20.005 35.756 8.156 1.00 9.57 103 VAL A N 1
ATOM 769 C CA . VAL A 1 105 ? 19.450 37.058 8.554 1.00 10.28 103 VAL A CA 1
ATOM 770 C C . VAL A 1 105 ? 18.254 37.505 7.729 1.00 15.64 103 VAL A C 1
ATOM 771 O O . VAL A 1 105 ? 17.472 38.349 8.178 1.00 15.41 103 VAL A O 1
ATOM 775 N N . ASP A 1 106 ? 18.133 36.973 6.514 1.00 13.00 104 ASP A N 1
ATOM 776 C CA . ASP A 1 106 ? 17.014 37.330 5.631 1.00 10.05 104 ASP A CA 1
ATOM 777 C C . ASP A 1 106 ? 17.035 36.419 4.435 1.00 14.63 104 ASP A C 1
ATOM 778 O O . ASP A 1 106 ? 17.990 35.689 4.220 1.00 10.20 104 ASP A O 1
ATOM 783 N N . TYR A 1 107 ? 15.954 36.461 3.668 1.00 11.85 105 TYR A N 1
ATOM 784 C CA . TYR A 1 107 ? 15.826 35.706 2.448 1.00 10.01 105 TYR A CA 1
ATOM 785 C C . TYR A 1 107 ? 15.481 36.684 1.344 1.00 13.72 105 TYR A C 1
ATOM 786 O O . TYR A 1 107 ? 14.743 37.654 1.567 1.00 13.37 105 TYR A O 1
ATOM 795 N N . ILE A 1 108 ? 15.975 36.396 0.149 1.00 10.52 106 ILE A N 1
ATOM 796 C CA A ILE A 1 108 ? 15.467 37.073 -1.027 0.50 9.49 106 ILE A CA 1
ATOM 797 C CA B ILE A 1 108 ? 15.544 37.081 -1.076 0.50 11.19 106 ILE A CA 1
ATOM 798 C C . ILE A 1 108 ? 14.997 36.030 -2.037 1.00 12.22 106 ILE A C 1
ATOM 799 O O . ILE A 1 108 ? 15.681 35.051 -2.346 1.00 11.96 106 ILE A O 1
ATOM 808 N N . THR A 1 109 ? 13.773 36.213 -2.515 1.00 12.44 107 THR A N 1
ATOM 809 C CA . THR A 1 109 ? 13.171 35.256 -3.402 1.00 10.96 107 THR A CA 1
ATOM 810 C C . THR A 1 109 ? 13.549 35.520 -4.859 1.00 11.96 107 THR A C 1
ATOM 811 O O . THR A 1 109 ? 13.406 36.650 -5.356 1.00 15.62 107 THR A O 1
ATOM 815 N N . LYS A 1 110 ? 14.026 34.475 -5.535 1.00 9.60 108 LYS A N 1
ATOM 816 C CA . LYS A 1 110 ? 14.252 34.535 -6.980 1.00 9.58 108 LYS A CA 1
ATOM 817 C C . LYS A 1 110 ? 12.934 34.350 -7.731 1.00 11.12 108 LYS A C 1
ATOM 818 O O . LYS A 1 110 ? 12.140 33.486 -7.359 1.00 16.03 108 LYS A O 1
ATOM 824 N N . PRO A 1 111 ? 12.728 35.134 -8.807 1.00 11.70 109 PRO A N 1
ATOM 825 C CA . PRO A 1 111 ? 13.558 36.225 -9.307 1.00 10.94 109 PRO A CA 1
ATOM 826 C C . PRO A 1 111 ? 13.394 37.502 -8.500 1.00 14.63 109 PRO A C 1
ATOM 827 O O . PRO A 1 111 ? 12.327 37.764 -7.938 1.00 14.62 109 PRO A O 1
ATOM 831 N N . PHE A 1 112 ? 14.465 38.275 -8.423 1.00 12.23 110 PHE A N 1
ATOM 832 C CA . PHE A 1 112 ? 14.415 39.495 -7.677 1.00 11.96 110 PHE A CA 1
ATOM 833 C C . PHE A 1 112 ? 14.919 40.654 -8.509 1.00 17.14 110 PHE A C 1
ATOM 834 O O . PHE A 1 112 ? 15.656 40.453 -9.473 1.00 17.26 110 PHE A O 1
ATOM 842 N N A ASP A 1 113 ? 14.509 41.866 -8.146 0.50 19.78 111 ASP A N 1
ATOM 843 N N B ASP A 1 113 ? 14.515 41.862 -8.115 0.50 19.27 111 ASP A N 1
ATOM 844 C CA A ASP A 1 113 ? 14.970 43.051 -8.856 0.50 23.56 111 ASP A CA 1
ATOM 845 C CA B ASP A 1 113 ? 14.933 43.095 -8.776 0.50 22.99 111 ASP A CA 1
ATOM 846 C C A ASP A 1 113 ? 16.258 43.588 -8.250 0.50 21.79 111 ASP A C 1
ATOM 847 C C B ASP A 1 113 ? 16.271 43.585 -8.236 0.50 21.69 111 ASP A C 1
ATOM 848 O O A ASP A 1 113 ? 16.572 43.308 -7.087 0.50 19.52 111 ASP A O 1
ATOM 849 O O B ASP A 1 113 ? 16.638 43.268 -7.099 0.50 20.30 111 ASP A O 1
ATOM 858 N N . ASN A 1 114 ? 16.983 44.367 -9.050 1.00 22.22 112 ASN A N 1
ATOM 859 C CA . ASN A 1 114 ? 18.291 44.928 -8.678 1.00 20.22 112 ASN A CA 1
ATOM 860 C C . ASN A 1 114 ? 18.234 45.790 -7.415 1.00 20.52 112 ASN A C 1
ATOM 861 O O . ASN A 1 114 ? 19.105 45.699 -6.552 1.00 20.73 112 ASN A O 1
ATOM 866 N N . GLU A 1 115 ? 17.174 46.587 -7.290 1.00 21.03 113 GLU A N 1
ATOM 867 C CA . GLU A 1 115 ? 17.039 47.444 -6.130 1.00 21.16 113 GLU A CA 1
ATOM 868 C C . GLU A 1 115 ? 16.812 46.658 -4.834 1.00 18.77 113 GLU A C 1
ATOM 869 O O . GLU A 1 115 ? 17.315 47.048 -3.792 1.00 20.21 113 GLU A O 1
ATOM 875 N N . ASP A 1 116 ? 16.081 45.545 -4.914 1.00 19.65 114 ASP A N 1
ATOM 876 C CA . ASP A 1 116 ? 15.907 44.662 -3.753 1.00 18.37 114 ASP A CA 1
ATOM 877 C C . ASP A 1 116 ? 17.244 44.064 -3.292 1.00 19.33 114 ASP A C 1
ATOM 878 O O . ASP A 1 116 ? 17.535 44.021 -2.086 1.00 18.38 114 ASP A O 1
ATOM 883 N N . LEU A 1 117 ? 18.056 43.628 -4.255 1.00 16.39 115 LEU A N 1
ATOM 884 C CA . LEU A 1 117 ? 19.401 43.132 -3.971 1.00 18.75 115 LEU A CA 1
ATOM 885 C C . LEU A 1 117 ? 20.245 44.166 -3.232 1.00 14.46 115 LEU A C 1
ATOM 886 O O . LEU A 1 117 ? 20.869 43.860 -2.209 1.00 15.62 115 LEU A O 1
ATOM 891 N N . ILE A 1 118 ? 20.268 45.384 -3.771 1.00 12.71 116 ILE A N 1
ATOM 892 C CA . ILE A 1 118 ? 21.077 46.462 -3.222 1.00 14.00 116 ILE A CA 1
ATOM 893 C C . ILE A 1 118 ? 20.583 46.851 -1.824 1.00 16.15 116 ILE A C 1
ATOM 894 O O . ILE A 1 118 ? 21.376 46.946 -0.893 1.00 16.50 116 ILE A O 1
ATOM 899 N N . GLU A 1 119 ? 19.273 46.992 -1.676 1.00 16.35 117 GLU A N 1
ATOM 900 C CA . GLU A 1 119 ? 18.674 47.350 -0.390 1.00 16.96 117 GLU A CA 1
ATOM 901 C C . GLU A 1 119 ? 19.057 46.375 0.728 1.00 16.04 117 GLU A C 1
ATOM 902 O O . GLU A 1 119 ? 19.521 46.786 1.794 1.00 16.63 117 GLU A O 1
ATOM 908 N N . LYS A 1 120 ? 18.924 45.083 0.451 1.00 13.08 118 LYS A N 1
ATOM 909 C CA . LYS A 1 120 ? 19.206 44.069 1.459 1.00 14.36 118 LYS A CA 1
ATOM 910 C C . LYS A 1 120 ? 20.693 43.956 1.779 1.00 15.61 118 LYS A C 1
ATOM 911 O O . LYS A 1 120 ? 21.093 43.869 2.944 1.00 16.70 118 LYS A O 1
ATOM 917 N N . THR A 1 121 ? 21.519 43.971 0.734 1.00 12.05 119 THR A N 1
ATOM 918 C CA . THR A 1 121 ? 22.959 43.904 0.928 1.00 12.03 119 THR A CA 1
ATOM 919 C C . THR A 1 121 ? 23.475 45.078 1.774 1.00 13.28 119 THR A C 1
ATOM 920 O O . THR A 1 121 ? 24.257 44.889 2.709 1.00 17.44 119 THR A O 1
ATOM 924 N N . THR A 1 122 ? 22.999 46.273 1.453 1.00 13.82 120 THR A N 1
ATOM 925 C CA A THR A 1 122 ? 23.403 47.487 2.171 0.50 13.88 120 THR A CA 1
ATOM 926 C CA B THR A 1 122 ? 23.410 47.475 2.187 0.50 17.45 120 THR A CA 1
ATOM 927 C C . THR A 1 122 ? 22.958 47.420 3.635 1.00 15.77 120 THR A C 1
ATOM 928 O O . THR A 1 122 ? 23.740 47.724 4.546 1.00 18.14 120 THR A O 1
ATOM 935 N N . PHE A 1 123 ? 21.702 47.017 3.841 1.00 16.14 121 PHE A N 1
ATOM 936 C CA . PHE A 1 123 ? 21.144 46.933 5.191 1.00 16.17 121 PHE A CA 1
ATOM 937 C C . PHE A 1 123 ? 21.922 45.972 6.063 1.00 12.70 121 PHE A C 1
ATOM 938 O O . PHE A 1 123 ? 22.292 46.317 7.179 1.00 18.47 121 PHE A O 1
ATOM 946 N N . PHE A 1 124 ? 22.188 44.765 5.555 1.00 14.69 122 PHE A N 1
ATOM 947 C CA . PHE A 1 124 ? 22.884 43.762 6.351 1.00 13.74 122 PHE A CA 1
ATOM 948 C C . PHE A 1 124 ? 24.401 43.955 6.464 1.00 15.20 122 PHE A C 1
ATOM 949 O O . PHE A 1 124 ? 25.021 43.404 7.372 1.00 19.77 122 PHE A O 1
ATOM 965 N N . GLY A 1 126 ? 25.526 47.005 7.148 1.00 27.81 124 GLY A N 1
ATOM 966 C CA . GLY A 1 126 ? 25.437 47.833 8.356 1.00 31.42 124 GLY A CA 1
ATOM 967 C C . GLY A 1 126 ? 25.442 46.991 9.622 1.00 28.95 124 GLY A C 1
ATOM 968 O O . GLY A 1 126 ? 26.124 47.324 10.593 1.00 31.75 124 GLY A O 1
ATOM 969 N N . PHE A 1 127 ? 24.693 45.889 9.594 1.00 28.57 125 PHE A N 1
ATOM 970 C CA . PHE A 1 127 ? 24.673 44.902 10.674 1.00 35.36 125 PHE A CA 1
ATOM 971 C C . PHE A 1 127 ? 26.059 44.304 10.948 1.00 37.02 125 PHE A C 1
ATOM 972 O O . PHE A 1 127 ? 26.472 44.211 12.103 1.00 38.53 125 PHE A O 1
ATOM 980 N N . VAL A 1 128 ? 26.774 43.922 9.886 1.00 32.74 126 VAL A N 1
ATOM 981 C CA . VAL A 1 128 ? 28.145 43.393 9.997 1.00 31.99 126 VAL A CA 1
ATOM 982 C C . VAL A 1 128 ? 29.122 44.449 10.537 1.00 34.94 126 VAL A C 1
ATOM 983 O O . VAL A 1 128 ? 29.913 44.161 11.436 1.00 33.11 126 VAL A O 1
ATOM 987 N N . ARG A 1 129 ? 29.034 45.666 10.001 1.00 40.59 127 ARG A N 1
ATOM 988 C CA . ARG A 1 129 ? 29.927 46.767 10.385 1.00 49.34 127 ARG A CA 1
ATOM 989 C C . ARG A 1 129 ? 29.722 47.231 11.836 1.00 53.52 127 ARG A C 1
ATOM 990 O O . ARG A 1 129 ? 30.686 47.610 12.508 1.00 56.08 127 ARG A O 1
ATOM 998 N N . ASN A 1 130 ? 28.475 47.194 12.308 1.00 57.16 128 ASN A N 1
ATOM 999 C CA . ASN A 1 130 ? 28.159 47.518 13.701 1.00 61.98 128 ASN A CA 1
ATOM 1000 C C . ASN A 1 130 ? 28.572 46.413 14.671 1.00 64.71 128 ASN A C 1
ATOM 1001 O O . ASN A 1 130 ? 29.180 46.688 15.708 1.00 66.81 128 ASN A O 1
ATOM 1006 N N . GLN A 1 131 ? 28.241 45.169 14.326 1.00 66.34 129 GLN A N 1
ATOM 1007 C CA . GLN A 1 131 ? 28.568 44.011 15.157 1.00 67.38 129 GLN A CA 1
ATOM 1008 C C . GLN A 1 131 ? 29.857 43.337 14.698 1.00 66.49 129 GLN A C 1
ATOM 1009 O O . GLN A 1 131 ? 30.953 43.767 15.056 1.00 63.84 129 GLN A O 1
#